Protein AF-A0A516WZD0-F1 (afdb_monomer_lite)

Secondary structure (DSSP, 8-state):
-----TTTHHHHHHHHHTTT----------TTS-HHHHHHHHHHHHHHHHHTTT--EEEEE--TTHHHHHHHHHHHH-SS-SSEEEEE-TTSGGGGHHHHHHH-

Radius of gyration: 14.76 Å; chains: 1; bounding box: 39×26×35 Å

Foldseek 3Di:
DPPPPPVCVVVLVVLLVVVVDDDDDQDDDCPPHDPVVRVLVSLLVVLLVVQVPQEAEAEDADDPCVVVSVVSNCVNQNPDRSYHYDHDHVVDSVVSPVVVVVVD

Structure (mmCIF, N/CA/C/O backbone):
data_AF-A0A516WZD0-F1
#
_entry.id   AF-A0A516WZD0-F1
#
loop_
_atom_site.group_PDB
_atom_site.id
_atom_site.type_symbol
_atom_site.label_atom_id
_atom_site.label_alt_id
_atom_site.label_comp_id
_atom_site.label_asym_id
_atom_site.label_entity_id
_atom_site.label_seq_id
_atom_site.pdbx_PDB_ins_code
_atom_site.Cartn_x
_atom_site.Cartn_y
_atom_site.Cartn_z
_atom_site.occupancy
_atom_site.B_iso_or_equiv
_atom_site.auth_seq_id
_atom_site.auth_comp_id
_atom_site.auth_asym_id
_atom_site.auth_atom_id
_atom_site.pdbx_PDB_model_num
ATOM 1 N N . MET A 1 1 ? 18.812 -0.049 4.906 1.00 38.78 1 MET A N 1
ATOM 2 C CA . MET A 1 1 ? 18.521 0.600 3.611 1.00 38.78 1 MET A CA 1
ATOM 3 C C . MET A 1 1 ? 19.710 0.435 2.674 1.00 38.78 1 MET A C 1
ATOM 5 O O . MET A 1 1 ? 20.574 1.297 2.597 1.00 38.78 1 MET A O 1
ATOM 9 N N . THR A 1 2 ? 19.807 -0.706 1.999 1.00 42.41 2 THR A N 1
ATOM 10 C CA . THR A 1 2 ? 20.693 -0.849 0.840 1.00 42.41 2 THR A CA 1
ATOM 11 C C . THR A 1 2 ? 20.000 -0.161 -0.321 1.00 42.41 2 THR A C 1
ATOM 13 O O . THR A 1 2 ? 18.945 -0.627 -0.746 1.00 42.41 2 THR A O 1
ATOM 16 N N . GLY A 1 3 ? 20.542 0.973 -0.771 1.00 45.06 3 GLY A N 1
ATOM 17 C CA . GLY A 1 3 ? 20.008 1.692 -1.921 1.00 45.06 3 GLY A CA 1
ATOM 18 C C . GLY A 1 3 ? 19.777 0.720 -3.068 1.00 45.06 3 GLY A C 1
ATOM 19 O O . GLY A 1 3 ? 20.666 -0.073 -3.389 1.00 45.06 3 GLY A O 1
ATOM 20 N N . VAL A 1 4 ? 18.572 0.755 -3.634 1.00 53.12 4 VAL A N 1
ATOM 21 C CA . VAL A 1 4 ? 18.236 0.080 -4.885 1.00 53.12 4 VAL A CA 1
ATOM 22 C C . VAL A 1 4 ? 19.328 0.478 -5.873 1.00 53.12 4 VAL A C 1
ATOM 24 O O . VAL A 1 4 ? 19.414 1.630 -6.296 1.00 53.12 4 VAL A O 1
ATOM 27 N N . GLY A 1 5 ? 20.284 -0.427 -6.099 1.00 54.44 5 GLY A N 1
ATOM 28 C CA . GLY A 1 5 ? 21.527 -0.078 -6.776 1.00 54.44 5 GLY A CA 1
ATOM 29 C C . GLY A 1 5 ? 21.196 0.522 -8.135 1.00 54.44 5 GLY A C 1
ATOM 30 O O . GLY A 1 5 ? 20.280 0.038 -8.792 1.00 54.44 5 GLY A O 1
ATOM 31 N N . LYS A 1 6 ? 21.942 1.542 -8.579 1.00 58.16 6 LYS A N 1
ATOM 32 C CA . LYS A 1 6 ? 21.740 2.288 -9.846 1.00 58.16 6 LYS A CA 1
ATOM 33 C C . LYS A 1 6 ? 21.416 1.430 -11.093 1.00 58.16 6 LYS A C 1
ATOM 35 O O . LYS A 1 6 ? 20.935 1.959 -12.084 1.00 58.16 6 LYS A O 1
ATOM 40 N N . LYS A 1 7 ? 21.666 0.115 -11.054 1.00 70.75 7 LYS A N 1
ATOM 41 C CA . LYS A 1 7 ? 21.309 -0.880 -12.078 1.00 70.75 7 LYS A CA 1
ATOM 42 C C . LYS A 1 7 ? 19.818 -1.267 -12.125 1.00 70.75 7 LYS A C 1
ATOM 44 O O . LYS A 1 7 ? 19.356 -1.683 -13.179 1.00 70.75 7 LYS A O 1
ATOM 49 N N . LEU A 1 8 ? 19.081 -1.172 -11.017 1.00 83.12 8 LEU A N 1
ATOM 50 C CA . LEU A 1 8 ? 17.667 -1.572 -10.916 1.00 83.12 8 LEU A CA 1
ATOM 51 C C . LEU A 1 8 ? 16.700 -0.447 -11.296 1.00 83.12 8 LEU A C 1
ATOM 53 O O . LEU A 1 8 ? 15.623 -0.736 -11.808 1.00 83.12 8 LEU A O 1
ATOM 57 N N . ALA A 1 9 ? 17.101 0.814 -11.118 1.00 87.25 9 ALA A N 1
ATOM 58 C CA . ALA A 1 9 ? 16.260 1.969 -11.430 1.00 87.25 9 ALA A CA 1
ATOM 59 C C . ALA A 1 9 ? 15.743 1.986 -12.886 1.00 87.25 9 ALA A C 1
ATOM 61 O O . ALA A 1 9 ? 14.539 2.155 -13.068 1.00 87.25 9 ALA A O 1
ATOM 62 N N . PRO A 1 10 ? 16.562 1.701 -13.926 1.00 91.00 10 PRO A N 1
ATOM 63 C CA . PRO A 1 10 ? 16.055 1.627 -15.299 1.00 91.00 10 PRO A CA 1
ATOM 64 C C . PRO A 1 10 ? 14.982 0.548 -15.496 1.00 91.00 10 PRO A C 1
ATOM 66 O O . PRO A 1 10 ? 14.018 0.765 -16.226 1.00 91.00 10 PRO A O 1
ATOM 69 N N . LYS A 1 11 ? 15.126 -0.607 -14.829 1.00 91.06 11 LYS A N 1
ATOM 70 C CA . LYS A 1 11 ? 14.136 -1.690 -14.883 1.00 91.06 11 LYS A CA 1
ATOM 71 C C . LYS A 1 11 ? 12.832 -1.274 -14.202 1.00 91.06 11 LYS A C 1
ATOM 73 O O . LYS A 1 11 ? 11.771 -1.497 -14.769 1.00 91.06 11 LYS A O 1
ATOM 78 N N . ILE A 1 12 ? 12.922 -0.661 -13.023 1.00 92.06 12 ILE A N 1
ATOM 79 C CA . ILE A 1 12 ? 11.762 -0.166 -12.271 1.00 92.06 12 ILE A CA 1
ATOM 80 C C . ILE A 1 12 ? 10.963 0.831 -13.111 1.00 92.06 12 ILE A C 1
ATOM 82 O O . ILE A 1 12 ? 9.770 0.630 -13.313 1.00 92.06 12 ILE A O 1
ATOM 86 N N . VAL A 1 13 ? 11.629 1.846 -13.672 1.00 91.50 13 VAL A N 1
ATOM 87 C CA . VAL A 1 13 ? 10.965 2.861 -14.504 1.00 91.50 13 VAL A CA 1
ATOM 88 C C . VAL A 1 13 ? 10.289 2.222 -15.717 1.00 91.50 13 VAL A C 1
ATOM 90 O O . VAL A 1 13 ? 9.134 2.529 -16.003 1.00 91.50 13 VAL A O 1
ATOM 93 N N . ALA A 1 14 ? 10.972 1.307 -16.413 1.00 92.31 14 ALA A N 1
ATOM 94 C CA . ALA A 1 14 ? 10.418 0.645 -17.592 1.00 92.31 14 ALA A CA 1
ATOM 95 C C . ALA A 1 14 ? 9.190 -0.223 -17.271 1.00 92.31 14 ALA A C 1
ATOM 97 O O . ALA A 1 14 ? 8.220 -0.212 -18.025 1.00 92.31 14 ALA A O 1
ATOM 98 N N . GLU A 1 15 ? 9.218 -0.970 -16.167 1.00 93.81 15 GLU A N 1
ATOM 99 C CA . GLU A 1 15 ? 8.103 -1.829 -15.761 1.00 93.81 15 GLU A CA 1
ATOM 100 C C . GLU A 1 15 ? 6.919 -1.012 -15.236 1.00 93.81 15 GLU A C 1
ATOM 102 O O . GLU A 1 15 ? 5.784 -1.297 -15.604 1.00 93.81 15 GLU A O 1
ATOM 107 N N . VAL A 1 16 ? 7.163 0.054 -14.467 1.00 93.06 16 VAL A N 1
ATOM 108 C CA . VAL A 1 16 ? 6.094 0.954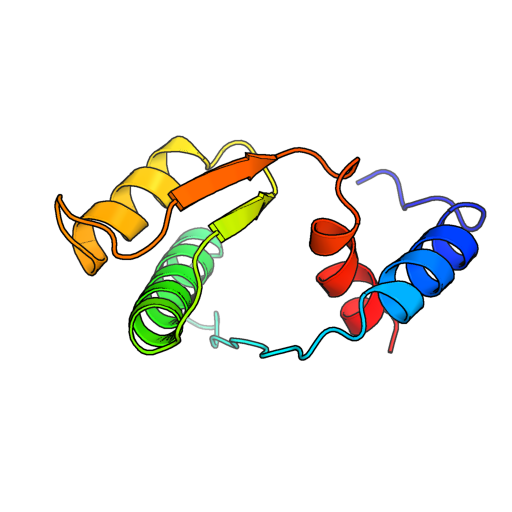 -14.009 1.00 93.06 16 VAL A CA 1
ATOM 109 C C . VAL A 1 16 ? 5.440 1.686 -15.183 1.00 93.06 16 VAL A C 1
ATOM 111 O O . VAL A 1 16 ? 4.217 1.791 -15.227 1.00 93.06 16 VAL A O 1
ATOM 114 N N . ALA A 1 17 ? 6.219 2.124 -16.177 1.00 91.50 17 ALA A N 1
ATOM 115 C CA . ALA A 1 17 ? 5.679 2.768 -17.376 1.00 91.50 17 ALA A CA 1
ATOM 116 C C . ALA A 1 17 ? 4.724 1.854 -18.171 1.00 91.50 17 ALA A C 1
ATOM 118 O O . ALA A 1 17 ? 3.790 2.347 -18.798 1.00 91.50 17 ALA A O 1
ATOM 119 N N . ARG A 1 18 ? 4.921 0.528 -18.122 1.00 94.31 18 ARG A N 1
ATOM 120 C CA . ARG A 1 18 ? 4.047 -0.464 -18.780 1.00 94.31 18 ARG A CA 1
ATOM 121 C C . ARG A 1 18 ? 2.721 -0.698 -18.058 1.00 94.31 18 ARG A C 1
ATOM 123 O O . ARG A 1 18 ? 1.824 -1.280 -18.654 1.00 94.31 18 ARG A O 1
ATOM 130 N N . LEU A 1 19 ? 2.598 -0.287 -16.795 1.00 92.00 19 LEU A N 1
ATOM 131 C CA . LEU A 1 19 ? 1.386 -0.506 -16.002 1.00 92.00 19 LEU A CA 1
ATOM 132 C C . LEU A 1 19 ? 0.234 0.431 -16.383 1.00 92.00 19 LEU A C 1
ATOM 134 O O . LEU A 1 19 ? -0.873 0.216 -15.901 1.00 92.00 19 LEU A O 1
ATOM 138 N N . GLU A 1 20 ? 0.494 1.485 -17.172 1.00 88.31 20 GLU A N 1
ATOM 139 C CA . GLU A 1 20 ? -0.483 2.548 -17.477 1.00 88.31 20 GLU A CA 1
ATOM 140 C C . GLU A 1 20 ? -1.204 3.055 -16.206 1.00 88.31 20 GLU A C 1
ATOM 142 O O . GLU A 1 20 ? -2.407 3.318 -16.180 1.00 88.31 20 GLU A O 1
ATOM 147 N N . ALA A 1 21 ? -0.452 3.144 -15.103 1.00 89.19 21 ALA A N 1
ATOM 148 C CA . ALA A 1 21 ? -1.007 3.354 -13.776 1.00 89.19 21 ALA A CA 1
ATOM 149 C C . ALA A 1 21 ? -1.392 4.819 -13.528 1.00 89.19 21 ALA A C 1
ATOM 151 O O . ALA A 1 21 ? -0.635 5.746 -13.814 1.00 89.19 21 ALA A O 1
ATOM 152 N N . ASN A 1 22 ? -2.537 5.017 -12.875 1.00 90.19 22 ASN A N 1
ATOM 153 C CA . ASN A 1 22 ? -2.895 6.294 -12.265 1.00 90.19 22 ASN A CA 1
ATOM 154 C C . ASN A 1 22 ? -2.462 6.282 -10.798 1.00 90.19 22 ASN A C 1
ATOM 156 O O . ASN A 1 22 ? -2.783 5.350 -10.064 1.00 90.19 22 ASN A O 1
ATOM 160 N N . SER A 1 23 ? -1.751 7.320 -10.362 1.00 90.56 23 SER A N 1
ATOM 161 C CA . SER A 1 23 ? -1.261 7.424 -8.984 1.00 90.56 23 SER A CA 1
ATOM 162 C C . SER A 1 23 ? -2.030 8.477 -8.193 1.00 90.56 23 SER A C 1
ATOM 164 O O . SER A 1 23 ? -2.314 9.562 -8.697 1.00 90.56 23 SER A O 1
ATOM 166 N N . ARG A 1 24 ? -2.334 8.166 -6.931 1.00 92.25 24 ARG A N 1
ATOM 167 C CA . ARG A 1 24 ? -2.851 9.113 -5.935 1.00 92.25 24 ARG A CA 1
ATOM 168 C C . ARG A 1 24 ? -1.917 9.094 -4.734 1.00 92.25 24 ARG A C 1
ATOM 170 O O . ARG A 1 24 ? -1.636 8.022 -4.204 1.00 92.25 24 ARG A O 1
ATOM 177 N N . ILE A 1 25 ? -1.434 10.264 -4.327 1.00 92.94 25 ILE A N 1
ATOM 178 C CA . ILE A 1 25 ? -0.497 10.405 -3.210 1.00 92.94 25 ILE A CA 1
ATOM 179 C C . ILE A 1 25 ? -1.262 10.941 -2.003 1.00 92.94 25 ILE A C 1
ATOM 181 O O . ILE A 1 25 ? -1.867 12.010 -2.068 1.00 92.94 25 ILE A O 1
ATOM 185 N N . TYR A 1 26 ? -1.209 10.201 -0.899 1.00 92.69 26 TYR A N 1
ATOM 186 C CA . TYR A 1 26 ? -1.780 10.607 0.380 1.00 92.69 26 TYR A CA 1
ATOM 187 C C . TYR A 1 26 ? -0.667 11.189 1.248 1.00 92.69 26 TYR A C 1
ATOM 189 O O . TYR A 1 26 ? 0.351 10.539 1.479 1.00 92.69 26 TYR A O 1
ATOM 197 N N . VAL A 1 27 ? -0.847 12.428 1.710 1.00 90.94 27 VAL A N 1
ATOM 198 C CA . VAL A 1 27 ? 0.172 13.165 2.469 1.00 90.94 27 VAL A CA 1
ATOM 199 C C . VAL A 1 27 ? -0.390 13.564 3.825 1.00 90.94 27 VAL A C 1
ATOM 201 O O . VAL A 1 27 ? -1.444 14.192 3.909 1.00 90.94 27 VAL A O 1
ATOM 204 N N . MET A 1 28 ? 0.353 13.257 4.887 1.00 88.81 28 MET A N 1
ATOM 205 C CA . MET A 1 28 ? 0.044 13.690 6.246 1.00 88.81 28 MET A CA 1
ATOM 206 C C . MET A 1 28 ? 1.188 14.524 6.823 1.00 88.81 28 MET A C 1
ATOM 208 O O . MET A 1 28 ? 2.363 14.195 6.674 1.00 88.81 28 MET A O 1
ATOM 212 N N . SER A 1 29 ? 0.849 15.599 7.540 1.00 86.12 29 SER A N 1
ATOM 213 C CA . SER A 1 29 ? 1.838 16.344 8.321 1.00 86.12 29 SER A CA 1
ATOM 214 C C . SER A 1 29 ? 2.188 15.585 9.603 1.00 86.12 29 SER A C 1
ATOM 216 O O . SER A 1 29 ? 1.350 15.442 10.492 1.00 86.12 29 SER A O 1
ATOM 218 N N . SER A 1 30 ? 3.442 15.150 9.732 1.00 83.50 30 SER A N 1
ATOM 219 C CA . SER A 1 30 ? 3.931 14.388 10.890 1.00 83.50 30 SER A CA 1
ATOM 220 C C . SER A 1 30 ? 4.411 15.249 12.067 1.00 83.50 30 SER A C 1
ATOM 222 O O . SER A 1 30 ? 4.922 14.725 13.048 1.00 83.50 30 SER A O 1
ATOM 224 N N . ARG A 1 31 ? 4.232 16.581 12.039 1.00 84.38 31 ARG A N 1
ATOM 225 C CA . ARG A 1 31 ? 4.811 17.500 13.050 1.00 84.38 31 ARG A CA 1
ATOM 226 C C . ARG A 1 31 ? 4.447 17.178 14.507 1.00 84.38 31 ARG A C 1
ATOM 228 O O . ARG A 1 31 ? 5.138 17.637 15.410 1.00 84.38 31 ARG A O 1
ATOM 235 N N . LYS A 1 32 ? 3.339 16.470 14.739 1.00 88.88 32 LYS A N 1
ATOM 236 C CA . LYS A 1 32 ? 2.823 16.130 16.077 1.00 88.88 32 LYS A CA 1
ATOM 237 C C . LYS A 1 32 ? 2.540 14.639 16.265 1.00 88.88 32 LYS A C 1
ATOM 239 O O . LYS A 1 32 ? 1.962 14.269 17.280 1.00 88.88 32 LYS A O 1
ATOM 244 N N . VAL A 1 33 ? 2.891 13.806 15.292 1.00 92.25 33 VAL A N 1
ATOM 245 C CA . VAL A 1 33 ? 2.600 12.371 15.317 1.00 92.25 33 VAL A CA 1
ATOM 246 C C . VAL A 1 33 ? 3.847 11.594 14.932 1.00 92.25 33 VAL A C 1
ATOM 248 O O . VAL A 1 33 ? 4.660 12.068 14.142 1.00 92.25 33 VAL A O 1
ATOM 251 N N . ASN A 1 34 ? 4.020 10.407 15.501 1.00 92.06 34 ASN A N 1
ATOM 252 C CA . ASN A 1 34 ? 5.113 9.538 15.081 1.00 92.06 34 ASN A CA 1
ATOM 253 C C . ASN A 1 34 ? 4.824 8.927 13.696 1.00 92.06 34 ASN A C 1
ATOM 255 O O . ASN A 1 34 ? 3.703 8.988 13.187 1.00 92.06 34 ASN A O 1
ATOM 259 N N . GLU A 1 35 ? 5.848 8.329 13.087 1.00 89.06 35 GLU A N 1
ATOM 260 C CA . GLU A 1 35 ? 5.752 7.694 11.766 1.00 89.06 35 GLU A CA 1
ATOM 261 C C . GLU A 1 35 ? 4.618 6.668 11.696 1.00 89.06 35 GLU A C 1
ATOM 263 O O . GLU A 1 35 ? 3.894 6.600 10.706 1.00 89.06 35 GLU A O 1
ATOM 268 N N . ARG A 1 36 ? 4.400 5.928 12.786 1.00 90.12 36 ARG A N 1
ATOM 269 C CA . ARG A 1 36 ? 3.377 4.895 12.834 1.00 90.12 36 ARG A CA 1
ATOM 270 C C . ARG A 1 36 ? 1.962 5.458 12.794 1.00 90.12 36 ARG A C 1
ATOM 272 O O . ARG A 1 36 ? 1.141 5.012 12.005 1.00 90.12 36 ARG A O 1
ATOM 279 N N . GLN A 1 37 ? 1.694 6.469 13.608 1.00 92.44 37 GLN A N 1
ATOM 280 C CA . GLN A 1 37 ? 0.429 7.198 13.588 1.00 92.44 37 GLN A CA 1
ATOM 281 C C . GLN A 1 37 ? 0.192 7.851 12.224 1.00 92.44 37 GLN A C 1
ATOM 283 O O . GLN A 1 37 ? -0.937 7.858 11.736 1.00 92.44 37 GLN A O 1
ATOM 288 N N . ALA A 1 38 ? 1.253 8.375 11.600 1.00 92.88 38 ALA A N 1
ATOM 289 C CA . ALA A 1 38 ? 1.162 8.939 10.263 1.00 92.88 38 ALA A CA 1
ATOM 290 C C . ALA A 1 38 ? 0.800 7.875 9.217 1.00 92.88 38 ALA A C 1
ATOM 292 O O . ALA A 1 38 ? -0.099 8.104 8.406 1.00 92.88 38 ALA A O 1
ATOM 293 N N . ARG A 1 39 ? 1.437 6.699 9.265 1.00 92.38 39 ARG A N 1
AT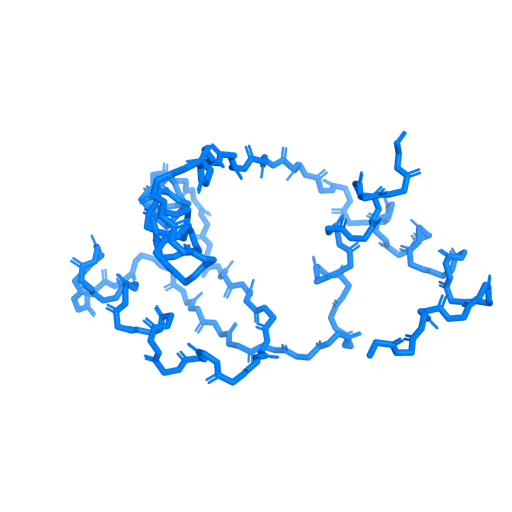OM 294 C CA . ARG A 1 39 ? 1.115 5.564 8.390 1.00 92.38 39 ARG A CA 1
ATOM 295 C C . ARG A 1 39 ? -0.325 5.104 8.580 1.00 92.38 39 ARG A C 1
ATOM 297 O O . ARG A 1 39 ? -1.049 5.044 7.594 1.00 92.38 39 ARG A O 1
ATOM 304 N N . ASP A 1 40 ? -0.748 4.847 9.817 1.00 94.75 40 ASP A N 1
ATOM 305 C CA . ASP A 1 40 ? -2.091 4.341 10.127 1.00 94.75 40 ASP A CA 1
ATOM 306 C C . ASP A 1 40 ? -3.173 5.297 9.598 1.00 94.75 40 ASP A C 1
ATOM 308 O O . ASP A 1 40 ? -4.102 4.873 8.915 1.00 94.75 40 ASP A O 1
ATOM 312 N N . ALA A 1 41 ? -3.019 6.605 9.831 1.00 94.12 41 ALA A N 1
ATOM 313 C CA . ALA A 1 41 ? -3.961 7.611 9.343 1.00 94.12 41 ALA A CA 1
ATOM 314 C C . ALA A 1 41 ? -3.971 7.726 7.808 1.00 94.12 41 ALA A C 1
ATOM 316 O O . ALA A 1 41 ? -5.031 7.905 7.203 1.00 94.12 41 ALA A O 1
ATOM 317 N N . THR A 1 42 ? -2.802 7.607 7.173 1.00 95.12 42 THR A N 1
ATOM 318 C CA . THR A 1 42 ? -2.668 7.667 5.710 1.00 95.12 42 THR A CA 1
ATOM 319 C C . THR A 1 42 ? -3.269 6.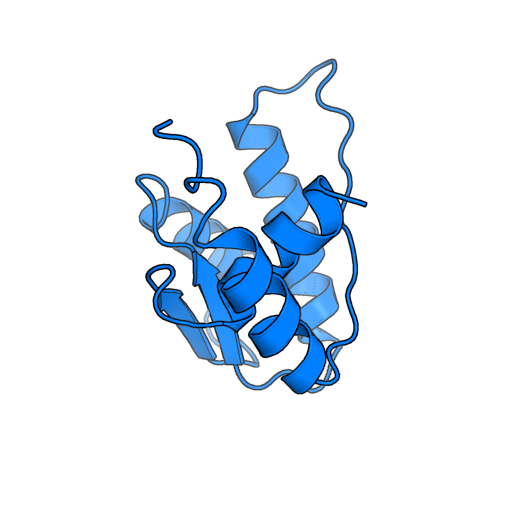420 5.054 1.00 95.12 42 THR A C 1
ATOM 321 O O . THR A 1 42 ? -4.011 6.542 4.081 1.00 95.12 42 THR A O 1
ATOM 324 N N . LEU A 1 43 ? -3.027 5.232 5.620 1.00 95.75 43 LEU A N 1
ATOM 325 C CA . LEU A 1 43 ? -3.624 3.974 5.175 1.00 95.75 43 LEU A CA 1
ATOM 326 C C . LEU A 1 43 ? -5.145 4.001 5.347 1.00 95.75 43 LEU A C 1
ATOM 328 O O . LEU A 1 43 ? -5.857 3.662 4.407 1.00 95.75 43 LEU A O 1
ATOM 332 N N . ALA A 1 44 ? -5.645 4.467 6.495 1.00 96.25 44 ALA A N 1
ATOM 333 C CA . ALA A 1 44 ? -7.075 4.616 6.754 1.00 96.25 44 ALA A CA 1
ATOM 334 C C . ALA A 1 44 ? -7.768 5.524 5.722 1.00 96.25 44 ALA A C 1
ATOM 336 O O . ALA A 1 44 ? -8.835 5.195 5.204 1.00 96.25 44 ALA A O 1
ATOM 337 N N . ALA A 1 45 ? -7.151 6.660 5.379 1.00 96.12 45 ALA A N 1
ATOM 338 C CA . ALA A 1 45 ? -7.658 7.529 4.319 1.00 96.12 45 ALA A CA 1
ATOM 339 C C . ALA A 1 45 ? -7.664 6.819 2.957 1.00 96.12 45 ALA A C 1
ATOM 341 O O . ALA A 1 45 ? -8.683 6.830 2.269 1.00 96.12 45 ALA A O 1
ATOM 342 N N . ALA A 1 46 ? -6.565 6.146 2.608 1.00 95.88 46 ALA A N 1
ATOM 343 C CA . ALA A 1 46 ? -6.449 5.439 1.342 1.00 95.88 46 ALA A CA 1
ATOM 344 C C . ALA A 1 46 ? -7.490 4.322 1.190 1.00 95.88 46 ALA A C 1
ATOM 346 O O . ALA A 1 46 ? -8.123 4.220 0.144 1.00 95.88 46 ALA A O 1
ATOM 347 N N . VAL A 1 47 ? -7.715 3.499 2.217 1.00 95.69 47 VAL A N 1
ATOM 348 C CA . VAL A 1 47 ? -8.637 2.354 2.116 1.00 95.69 47 VAL A CA 1
ATOM 349 C C . VAL A 1 47 ? -10.096 2.794 2.006 1.00 95.69 47 VAL A C 1
ATOM 351 O O . VAL A 1 47 ? -10.853 2.167 1.265 1.00 95.69 47 VAL A O 1
ATOM 354 N N . ARG A 1 48 ? -10.480 3.900 2.661 1.00 94.62 48 ARG A N 1
ATOM 355 C CA . ARG A 1 48 ? -11.813 4.505 2.503 1.00 94.62 48 ARG A CA 1
ATOM 356 C C . ARG A 1 48 ? -12.034 5.011 1.083 1.00 94.62 48 ARG A C 1
ATOM 358 O O . ARG A 1 48 ? -13.077 4.730 0.500 1.00 94.62 48 ARG A O 1
ATOM 365 N N . ASP A 1 49 ? -11.047 5.695 0.515 1.00 94.94 49 ASP A N 1
ATOM 366 C CA . ASP A 1 49 ? -11.114 6.187 -0.862 1.00 94.94 49 ASP A CA 1
ATOM 367 C C . ASP A 1 49 ? -11.171 5.027 -1.863 1.00 94.94 49 ASP A C 1
ATOM 369 O O . ASP A 1 49 ? -12.013 5.025 -2.761 1.00 94.94 49 ASP A O 1
ATOM 373 N N . LEU A 1 50 ? -10.329 4.003 -1.683 1.00 93.94 50 LEU A N 1
ATOM 374 C CA . LEU A 1 50 ? -10.319 2.805 -2.527 1.00 93.94 50 LEU A CA 1
ATOM 375 C C . LEU A 1 50 ? -11.649 2.047 -2.470 1.00 93.94 50 LEU A C 1
ATOM 377 O O . LEU A 1 50 ? -12.068 1.501 -3.485 1.00 93.94 50 LEU A O 1
ATOM 381 N N . ALA A 1 51 ? -12.336 2.038 -1.324 1.00 93.00 51 ALA A N 1
ATOM 382 C CA . ALA A 1 51 ? -13.651 1.414 -1.185 1.00 93.00 51 ALA A CA 1
ATOM 383 C C . ALA A 1 51 ? -14.752 2.134 -1.984 1.00 93.00 51 ALA A C 1
ATOM 385 O O . ALA A 1 51 ? -15.753 1.514 -2.335 1.00 93.00 51 ALA A O 1
ATOM 386 N N . GLN A 1 52 ? -14.568 3.421 -2.293 1.00 92.75 52 GLN A N 1
ATOM 387 C CA . GLN A 1 52 ? -15.454 4.176 -3.188 1.00 92.75 52 GLN A CA 1
ATOM 388 C C . GLN A 1 52 ? -15.085 4.001 -4.671 1.00 92.75 52 GLN A C 1
ATOM 390 O O . GLN A 1 52 ? -15.789 4.493 -5.553 1.00 92.75 52 GLN A O 1
ATOM 395 N N . MET A 1 53 ? -13.978 3.317 -4.964 1.00 90.50 53 MET A N 1
ATOM 396 C CA . MET A 1 53 ? -13.521 3.008 -6.315 1.00 90.50 53 MET A CA 1
ATOM 397 C C . MET A 1 53 ? -13.852 1.549 -6.648 1.00 90.50 53 MET A C 1
ATOM 399 O O . MET A 1 53 ? -13.929 0.699 -5.766 1.00 90.50 53 MET A O 1
ATOM 403 N N . SER A 1 54 ? -14.000 1.213 -7.932 1.00 87.56 54 SER A N 1
ATOM 404 C CA . SER A 1 54 ? -14.193 -0.177 -8.392 1.00 87.56 54 SER A CA 1
ATOM 405 C C . SER A 1 54 ? -12.899 -1.008 -8.321 1.00 87.56 54 SER A C 1
ATOM 407 O O . SER A 1 54 ? -12.559 -1.743 -9.247 1.00 87.56 54 SER A O 1
ATOM 409 N N . VAL A 1 55 ? -12.140 -0.853 -7.236 1.00 92.38 55 VAL A N 1
ATOM 410 C CA . VAL A 1 55 ? -10.917 -1.602 -6.955 1.00 92.38 55 VAL A CA 1
ATOM 411 C C . VAL A 1 55 ? -11.307 -3.017 -6.559 1.00 92.38 55 VAL A C 1
ATOM 413 O O . VAL A 1 55 ? -12.197 -3.224 -5.744 1.00 92.38 55 VAL A O 1
ATOM 416 N N . THR A 1 56 ? -10.627 -4.001 -7.136 1.00 93.00 56 THR A N 1
ATOM 417 C CA . THR A 1 56 ? -10.852 -5.423 -6.836 1.00 93.00 56 THR A CA 1
ATOM 418 C C . THR A 1 56 ? -9.738 -6.019 -5.981 1.00 93.00 56 THR A C 1
ATOM 420 O O . THR A 1 56 ? -9.980 -6.963 -5.227 1.00 93.00 56 THR A O 1
ATOM 423 N N . ASN A 1 57 ? -8.526 -5.461 -6.076 1.00 93.75 57 ASN A N 1
ATOM 424 C CA . ASN A 1 57 ? -7.332 -5.943 -5.394 1.00 93.75 57 ASN A CA 1
ATOM 425 C C . ASN A 1 57 ? -6.491 -4.770 -4.870 1.00 93.75 57 ASN A C 1
ATOM 427 O O . ASN A 1 57 ? -6.184 -3.845 -5.619 1.00 93.75 57 ASN A O 1
ATOM 431 N N . LEU A 1 58 ? -6.090 -4.848 -3.603 1.00 94.38 58 LEU A N 1
ATOM 432 C CA . LEU A 1 58 ? -5.142 -3.955 -2.945 1.00 94.38 58 LEU A CA 1
ATOM 433 C C . LEU A 1 58 ? -3.864 -4.734 -2.618 1.00 94.38 58 LEU A C 1
ATOM 435 O O . LEU A 1 58 ? -3.905 -5.736 -1.906 1.00 94.38 58 LEU A O 1
ATOM 439 N N . VAL A 1 59 ? -2.726 -4.256 -3.114 1.00 95.06 59 VAL A N 1
ATOM 440 C CA . VAL A 1 59 ? -1.407 -4.801 -2.775 1.00 95.06 59 VAL A CA 1
ATOM 441 C C . VAL A 1 59 ? -0.693 -3.806 -1.871 1.00 95.06 59 VAL A C 1
ATOM 443 O O . VAL A 1 59 ? -0.594 -2.628 -2.207 1.00 95.06 59 VAL A O 1
ATOM 446 N N . ILE A 1 60 ? -0.211 -4.285 -0.728 1.00 95.38 60 ILE A N 1
ATOM 447 C CA . ILE A 1 60 ? 0.561 -3.505 0.243 1.00 95.38 60 ILE A CA 1
ATOM 448 C C . ILE A 1 60 ? 1.951 -4.126 0.332 1.00 95.38 60 ILE A C 1
ATOM 450 O O . ILE A 1 60 ? 2.083 -5.349 0.360 1.00 95.38 60 ILE A O 1
ATOM 454 N N . GLU A 1 61 ? 2.999 -3.307 0.350 1.00 95.44 61 GLU A N 1
ATOM 455 C CA . GLU A 1 61 ? 4.347 -3.828 0.572 1.00 95.44 61 GLU A CA 1
ATOM 456 C C . GLU A 1 61 ? 4.457 -4.402 1.990 1.00 95.44 61 GLU A C 1
ATOM 458 O O . GLU A 1 61 ? 4.184 -3.709 2.970 1.00 95.44 61 GLU A O 1
ATOM 463 N N . SER A 1 62 ? 4.848 -5.673 2.075 1.00 95.12 62 SER A N 1
ATOM 464 C CA . SER A 1 62 ? 5.036 -6.397 3.330 1.00 95.12 62 SER A CA 1
ATOM 465 C C . SER A 1 62 ? 6.233 -5.853 4.107 1.00 95.12 62 SER A C 1
ATOM 467 O O . SER A 1 62 ? 7.356 -5.789 3.591 1.00 95.12 62 SER A O 1
ATOM 469 N N . CYS A 1 63 ? 6.008 -5.536 5.377 1.00 91.75 63 CYS A N 1
ATOM 470 C CA . CYS A 1 63 ? 7.022 -5.128 6.336 1.00 91.75 63 CYS A CA 1
ATOM 471 C C . CYS A 1 63 ? 6.743 -5.729 7.728 1.00 91.75 63 CYS A C 1
ATOM 473 O O . CYS A 1 63 ? 6.005 -6.698 7.888 1.00 91.75 63 CYS A O 1
ATOM 475 N N . ASP A 1 64 ? 7.375 -5.190 8.766 1.00 92.19 64 ASP A N 1
ATOM 476 C CA . ASP A 1 64 ? 7.160 -5.587 10.160 1.00 92.19 64 ASP A CA 1
ATOM 477 C C . ASP A 1 64 ? 5.831 -5.073 10.752 1.00 92.19 64 ASP A C 1
ATOM 479 O O . ASP A 1 64 ? 5.552 -5.320 11.923 1.00 92.19 64 ASP A O 1
ATOM 483 N N . GLN A 1 65 ? 4.999 -4.392 9.953 1.00 90.88 65 GLN A N 1
ATOM 484 C CA . GLN A 1 65 ? 3.743 -3.754 10.376 1.00 90.88 65 GLN A CA 1
ATOM 485 C C . GLN A 1 65 ? 2.485 -4.381 9.744 1.00 90.88 65 GLN A C 1
ATOM 487 O O . GLN A 1 65 ? 1.377 -3.882 9.951 1.00 90.88 65 GLN A O 1
ATOM 492 N N . ASP A 1 66 ? 2.622 -5.499 9.018 1.00 94.56 66 ASP A N 1
ATOM 493 C CA . ASP A 1 66 ? 1.526 -6.158 8.286 1.00 94.56 66 ASP A CA 1
ATOM 494 C C . ASP A 1 66 ? 0.321 -6.479 9.184 1.00 94.56 66 ASP A C 1
ATOM 496 O O . ASP A 1 66 ? -0.841 -6.335 8.792 1.00 94.56 66 ASP A O 1
ATOM 500 N N . HIS A 1 67 ? 0.592 -6.910 10.420 1.00 94.62 67 HIS A N 1
ATOM 501 C CA . HIS A 1 67 ? -0.450 -7.240 11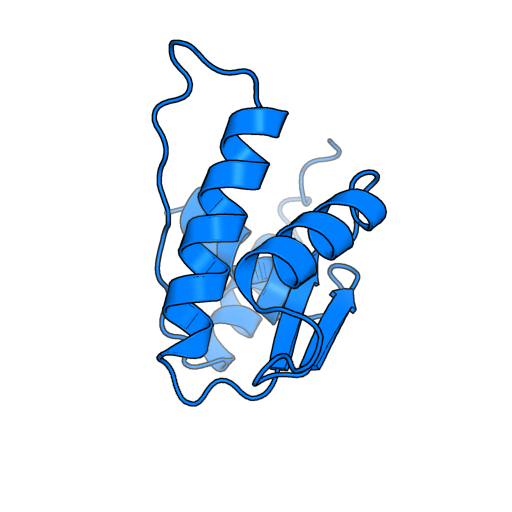.386 1.00 94.62 67 HIS A CA 1
ATOM 502 C C . HIS A 1 67 ? -1.333 -6.033 11.713 1.00 94.62 67 HIS A C 1
ATOM 504 O O . HIS A 1 67 ? -2.557 -6.165 11.807 1.00 94.62 67 HIS A O 1
ATOM 510 N N . GLU A 1 68 ? -0.748 -4.851 11.873 1.00 94.75 68 GLU A N 1
ATOM 511 C CA . GLU A 1 68 ? -1.548 -3.682 12.177 1.00 94.75 68 GLU A CA 1
ATOM 512 C C . GLU A 1 68 ? -2.165 -3.031 10.948 1.00 94.75 68 GLU A C 1
ATOM 514 O O . GLU A 1 68 ? -3.278 -2.526 11.076 1.00 94.75 68 GLU A O 1
ATOM 519 N N . ASP A 1 69 ? -1.532 -3.104 9.775 1.00 94.75 69 ASP A N 1
ATOM 520 C CA . ASP A 1 69 ? -2.187 -2.724 8.518 1.00 94.75 69 ASP A CA 1
ATOM 521 C C . ASP A 1 69 ? -3.512 -3.506 8.371 1.00 94.75 69 ASP A C 1
ATOM 523 O O . ASP A 1 69 ? -4.568 -2.929 8.109 1.00 94.75 69 ASP A O 1
ATOM 527 N N . ASN A 1 70 ? -3.496 -4.812 8.675 1.00 94.69 70 ASN A N 1
ATOM 528 C CA . ASN A 1 70 ? -4.693 -5.664 8.690 1.00 94.69 70 ASN A CA 1
ATOM 529 C C . ASN A 1 70 ? -5.736 -5.255 9.736 1.00 94.69 70 ASN A C 1
ATOM 531 O O . ASN A 1 70 ? -6.929 -5.523 9.566 1.00 94.69 70 ASN A O 1
ATOM 535 N N . ARG A 1 71 ? -5.301 -4.685 10.862 1.00 95.06 71 ARG A N 1
ATOM 536 C CA . ARG A 1 71 ? -6.211 -4.160 11.884 1.00 95.06 71 ARG A CA 1
ATOM 537 C C . ARG A 1 71 ? -6.882 -2.887 11.377 1.00 95.06 71 ARG A C 1
ATOM 539 O O . ARG A 1 71 ? -8.103 -2.842 11.368 1.00 95.06 71 ARG A O 1
ATOM 546 N N . ILE A 1 72 ? -6.107 -1.931 10.859 1.00 96.00 72 ILE A N 1
ATOM 547 C CA . ILE A 1 72 ? -6.624 -0.668 10.313 1.00 96.00 72 ILE A CA 1
ATOM 548 C C . ILE A 1 72 ? -7.625 -0.918 9.179 1.00 96.00 72 ILE A C 1
ATOM 550 O O . ILE A 1 72 ? -8.713 -0.357 9.194 1.00 96.00 72 ILE A O 1
ATOM 554 N N . ILE A 1 73 ? -7.312 -1.809 8.232 1.00 94.81 73 ILE A N 1
ATOM 555 C CA . ILE A 1 73 ? -8.226 -2.125 7.120 1.00 94.81 73 ILE A CA 1
ATOM 556 C C . ILE A 1 73 ? -9.561 -2.681 7.636 1.00 94.81 73 ILE A C 1
ATOM 558 O O . ILE A 1 73 ? -10.618 -2.297 7.137 1.00 94.81 73 ILE A O 1
ATOM 562 N N . ARG A 1 74 ? -9.531 -3.561 8.644 1.00 93.69 74 ARG A N 1
ATOM 563 C CA . ARG A 1 74 ? -10.753 -4.094 9.266 1.00 93.69 74 ARG A CA 1
ATOM 564 C C . ARG A 1 74 ? -11.526 -3.046 10.048 1.00 93.69 74 ARG A C 1
ATOM 566 O O . ARG A 1 74 ? -12.750 -3.056 9.978 1.00 93.69 74 ARG A O 1
ATOM 573 N N . ASP A 1 75 ? -10.840 -2.180 10.783 1.00 95.00 75 ASP A N 1
ATOM 574 C CA . ASP A 1 75 ? -11.482 -1.120 11.562 1.00 95.00 75 ASP A CA 1
ATOM 575 C C . ASP A 1 75 ? -12.209 -0.129 10.635 1.00 95.00 75 ASP A C 1
ATOM 577 O O . ASP A 1 75 ? -13.303 0.331 10.955 1.00 95.00 75 ASP A O 1
ATOM 581 N N . GLU A 1 76 ? -11.641 0.144 9.457 1.00 95.06 76 GLU A N 1
ATOM 582 C CA . GLU A 1 76 ? -12.189 1.096 8.485 1.00 95.06 76 GLU A CA 1
ATOM 583 C C . GLU A 1 76 ? -13.274 0.512 7.572 1.00 95.06 76 GLU A C 1
ATOM 585 O O . GLU A 1 76 ? -14.234 1.201 7.229 1.00 95.06 76 GLU A O 1
ATOM 590 N N . LEU A 1 77 ? -13.131 -0.746 7.144 1.00 92.50 77 LEU A N 1
ATOM 591 C CA . LEU A 1 77 ? -14.009 -1.359 6.137 1.00 92.50 77 LEU A CA 1
ATOM 592 C C . LEU A 1 77 ? -14.935 -2.444 6.705 1.00 92.50 77 LEU A C 1
ATOM 594 O O . LEU A 1 77 ? -15.818 -2.942 6.005 1.00 92.50 77 LEU A O 1
ATOM 598 N N . GLY A 1 78 ? -14.748 -2.827 7.967 1.00 89.50 78 GLY A N 1
ATOM 599 C CA . GLY A 1 78 ? -15.476 -3.918 8.602 1.00 89.50 78 GLY A CA 1
ATOM 600 C C . GLY A 1 78 ? -15.088 -5.303 8.072 1.00 89.50 78 GLY A C 1
ATOM 601 O O . GLY A 1 78 ? -14.054 -5.509 7.436 1.00 89.50 78 GLY A O 1
ATOM 602 N N . ALA A 1 79 ? -15.934 -6.296 8.362 1.00 80.94 79 ALA A N 1
ATOM 603 C CA . ALA A 1 79 ? -15.677 -7.699 8.017 1.00 80.94 79 ALA A CA 1
ATOM 604 C C . ALA A 1 79 ? -15.850 -8.020 6.519 1.00 80.94 79 ALA A C 1
ATOM 606 O O . ALA A 1 79 ? -15.324 -9.027 6.049 1.00 80.94 79 ALA A O 1
ATOM 607 N N . ALA A 1 80 ? -16.591 -7.192 5.779 1.00 79.62 80 ALA A N 1
ATOM 608 C CA . ALA A 1 80 ? -16.890 -7.393 4.365 1.00 79.62 80 ALA A CA 1
ATOM 609 C C . ALA A 1 80 ? -16.168 -6.338 3.520 1.00 79.62 80 ALA A C 1
ATOM 611 O O . ALA A 1 80 ? -16.777 -5.381 3.043 1.00 79.62 80 ALA A O 1
ATOM 612 N N . THR A 1 81 ? -14.855 -6.504 3.349 1.00 84.12 81 THR A N 1
ATOM 613 C CA . THR A 1 81 ? -14.068 -5.596 2.511 1.00 84.12 81 THR A CA 1
ATOM 614 C C . THR A 1 81 ? -14.505 -5.708 1.041 1.00 84.12 81 THR A C 1
ATOM 616 O O . THR A 1 81 ? -14.637 -6.822 0.528 1.00 84.12 81 THR A O 1
ATOM 619 N N . PRO A 1 82 ? -14.703 -4.585 0.323 1.00 91.44 82 PRO A N 1
ATOM 620 C CA . PRO A 1 82 ? -15.159 -4.595 -1.073 1.00 91.44 82 PRO A CA 1
ATOM 621 C C . PRO A 1 82 ? -14.094 -5.098 -2.061 1.00 91.44 82 PRO A C 1
ATOM 623 O O . PRO A 1 82 ? -14.404 -5.385 -3.215 1.00 91.44 82 PRO A O 1
ATOM 626 N N . PHE A 1 83 ? -12.847 -5.234 -1.610 1.00 93.12 83 PHE A N 1
ATOM 627 C CA . PHE A 1 83 ? -11.723 -5.759 -2.375 1.00 93.12 83 PHE A CA 1
ATOM 628 C C . PHE A 1 83 ? -10.938 -6.795 -1.572 1.00 93.12 83 PHE A C 1
ATOM 630 O O . PHE A 1 83 ? -10.980 -6.833 -0.337 1.00 93.12 83 PHE A O 1
ATOM 637 N N . ARG A 1 84 ? -10.175 -7.621 -2.292 1.00 93.19 84 ARG A N 1
ATOM 638 C CA . ARG A 1 84 ? -9.137 -8.473 -1.707 1.00 93.19 84 ARG A CA 1
ATOM 639 C C . ARG A 1 84 ? -7.922 -7.610 -1.391 1.00 93.19 84 ARG A C 1
ATOM 641 O O . ARG A 1 84 ? -7.517 -6.819 -2.234 1.00 93.19 84 ARG A O 1
ATOM 648 N N . TYR A 1 85 ? -7.313 -7.782 -0.226 1.00 93.38 85 TYR A N 1
ATOM 649 C CA . TYR A 1 85 ? -6.037 -7.143 0.087 1.00 93.38 85 TYR A CA 1
ATOM 650 C C . TYR A 1 85 ? -4.977 -8.193 0.428 1.00 93.38 85 TYR A C 1
ATOM 652 O O . TYR A 1 85 ? -5.291 -9.238 1.003 1.00 93.38 85 TYR A O 1
ATOM 660 N N . THR A 1 86 ? -3.733 -7.935 0.034 1.00 94.75 86 THR A N 1
ATOM 661 C CA . THR A 1 86 ? -2.591 -8.831 0.258 1.00 94.75 86 THR A CA 1
ATOM 662 C C . THR A 1 86 ? -1.322 -8.041 0.541 1.00 94.75 86 THR A C 1
ATOM 664 O O . THR A 1 86 ? -1.045 -7.055 -0.146 1.00 94.75 86 THR A O 1
ATOM 667 N N . HIS A 1 87 ? -0.520 -8.527 1.486 1.00 96.56 87 HIS A N 1
ATOM 668 C CA . HIS A 1 87 ? 0.862 -8.092 1.670 1.00 96.56 87 HIS A CA 1
ATOM 669 C C . HIS A 1 87 ? 1.784 -8.871 0.732 1.00 96.56 87 HIS A C 1
ATOM 671 O O . HIS A 1 87 ? 1.718 -10.099 0.679 1.00 96.56 87 HIS A O 1
ATOM 677 N N . ASP A 1 88 ? 2.622 -8.164 -0.021 1.00 96.00 88 ASP A N 1
ATOM 678 C CA . ASP A 1 88 ? 3.500 -8.749 -1.039 1.00 96.00 88 ASP A CA 1
ATOM 679 C C . ASP A 1 88 ? 4.911 -8.142 -0.977 1.00 96.00 88 ASP A C 1
ATOM 681 O O . ASP A 1 88 ? 5.163 -7.138 -0.310 1.00 96.00 88 ASP A O 1
ATOM 685 N N . ARG A 1 89 ? 5.866 -8.784 -1.644 1.00 92.38 89 ARG A N 1
ATOM 686 C CA . ARG A 1 89 ? 7.264 -8.353 -1.736 1.00 92.38 89 ARG A CA 1
ATOM 687 C C . ARG A 1 89 ? 7.505 -7.602 -3.052 1.00 92.38 89 ARG A C 1
ATOM 689 O O . ARG A 1 89 ? 6.767 -7.805 -4.018 1.00 92.38 89 ARG A O 1
ATOM 696 N N . PRO A 1 90 ? 8.584 -6.802 -3.161 1.00 86.69 90 PRO A N 1
ATOM 697 C CA . PRO A 1 90 ? 8.897 -5.999 -4.352 1.00 86.69 90 PRO A CA 1
ATOM 698 C C . PRO A 1 90 ? 9.368 -6.825 -5.574 1.00 86.69 90 PRO A C 1
ATOM 700 O O . PRO A 1 90 ? 10.179 -6.367 -6.376 1.00 86.69 90 PRO A O 1
ATOM 703 N N . SER A 1 91 ? 8.870 -8.054 -5.732 1.00 87.81 91 SER A N 1
ATOM 704 C CA . SER A 1 91 ? 8.777 -8.783 -7.0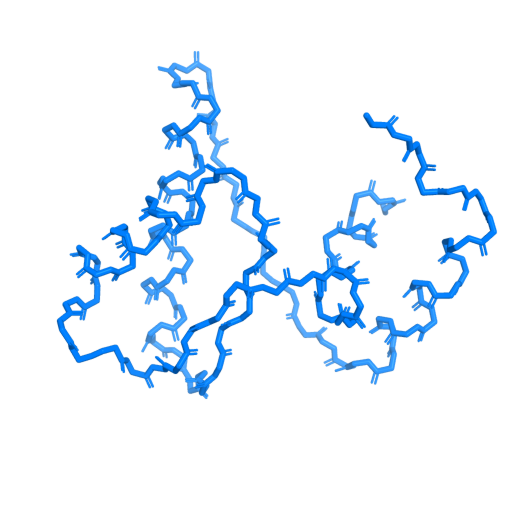02 1.00 87.81 91 SER A CA 1
ATOM 705 C C . SER A 1 91 ? 7.570 -8.351 -7.845 1.00 87.81 91 SER A C 1
ATOM 707 O O . SER A 1 91 ? 7.542 -8.628 -9.043 1.00 87.81 91 SER A O 1
ATOM 709 N N . ASN A 1 92 ? 6.590 -7.683 -7.233 1.00 88.75 92 ASN A N 1
ATOM 710 C CA . ASN A 1 92 ? 5.412 -7.123 -7.887 1.00 88.75 92 ASN A CA 1
ATOM 711 C C . ASN A 1 92 ? 5.677 -5.676 -8.331 1.00 88.75 92 ASN A C 1
ATOM 713 O O . ASN A 1 92 ? 5.995 -4.824 -7.502 1.00 88.75 92 ASN A O 1
ATOM 717 N N . SER A 1 93 ? 5.526 -5.383 -9.625 1.00 91.19 93 SER A N 1
ATOM 718 C CA . SER A 1 93 ? 5.839 -4.064 -10.190 1.00 91.19 93 SER A CA 1
ATOM 719 C C . SER A 1 93 ? 4.926 -2.940 -9.693 1.00 91.19 93 SER A C 1
ATOM 721 O O . SER A 1 93 ? 5.343 -1.783 -9.705 1.00 91.19 93 SER A O 1
ATOM 723 N N . LEU A 1 94 ? 3.725 -3.256 -9.188 1.00 91.31 94 LEU A N 1
ATOM 724 C CA . LEU A 1 94 ? 2.850 -2.271 -8.538 1.00 91.31 94 LEU A CA 1
ATOM 725 C C . LEU A 1 94 ? 3.524 -1.627 -7.319 1.00 91.31 94 LEU A C 1
ATOM 727 O O . LEU A 1 94 ? 3.314 -0.446 -7.050 1.00 91.31 94 LEU A O 1
ATOM 731 N N . LEU A 1 95 ? 4.366 -2.384 -6.609 1.00 94.25 95 LEU A N 1
ATOM 732 C CA . LEU A 1 95 ? 5.072 -1.907 -5.421 1.00 94.25 95 LEU A CA 1
ATOM 733 C C . LEU A 1 95 ? 6.273 -1.011 -5.749 1.00 94.25 95 LEU A C 1
ATOM 735 O O . LEU A 1 95 ? 6.844 -0.432 -4.837 1.00 94.25 95 LEU A O 1
ATOM 739 N N . TRP A 1 96 ? 6.630 -0.845 -7.026 1.00 94.50 96 TRP A N 1
ATOM 740 C CA . TRP A 1 96 ? 7.691 0.078 -7.446 1.00 94.50 96 TRP A CA 1
ATOM 741 C C . TRP A 1 96 ? 7.176 1.468 -7.838 1.00 94.50 96 TRP A C 1
ATOM 743 O O . TRP A 1 96 ? 7.967 2.370 -8.113 1.00 94.50 96 TRP A O 1
ATOM 753 N N . ILE A 1 97 ? 5.854 1.672 -7.880 1.00 93.38 97 ILE A N 1
ATOM 754 C CA . ILE A 1 97 ? 5.258 2.984 -8.172 1.00 93.38 97 ILE A CA 1
ATOM 755 C C . ILE A 1 97 ? 5.756 4.064 -7.186 1.00 93.38 97 ILE A C 1
ATOM 757 O O . ILE A 1 97 ? 6.120 5.147 -7.653 1.00 93.38 97 ILE A O 1
ATOM 761 N N . PRO A 1 98 ? 5.838 3.813 -5.859 1.00 91.50 98 PRO A N 1
ATOM 762 C CA . PRO A 1 98 ? 6.373 4.795 -4.916 1.00 91.50 98 PRO A CA 1
ATOM 763 C C . PRO A 1 98 ? 7.823 5.202 -5.207 1.00 91.50 98 PRO A C 1
ATOM 765 O O . PRO A 1 98 ? 8.142 6.382 -5.080 1.00 91.50 98 PRO A O 1
ATOM 768 N N . ASP A 1 99 ? 8.683 4.272 -5.645 1.00 91.56 99 ASP A N 1
ATOM 769 C CA . ASP A 1 99 ? 10.077 4.577 -6.000 1.00 91.56 99 ASP A CA 1
ATOM 770 C C . ASP A 1 99 ? 10.160 5.571 -7.164 1.00 91.56 99 ASP A C 1
ATOM 772 O O . ASP A 1 99 ? 10.953 6.511 -7.125 1.00 91.56 99 ASP A O 1
ATOM 776 N N . VAL A 1 100 ? 9.311 5.399 -8.184 1.00 91.38 100 VAL A N 1
ATOM 777 C CA . VAL A 1 100 ? 9.260 6.306 -9.341 1.00 91.38 100 VAL A CA 1
ATOM 778 C C . VAL A 1 100 ? 8.854 7.718 -8.918 1.00 91.38 100 VAL A C 1
ATOM 780 O O . VAL A 1 100 ? 9.468 8.680 -9.374 1.00 91.38 100 VAL A O 1
ATOM 783 N N . HIS A 1 101 ? 7.877 7.856 -8.015 1.00 90.62 101 HIS A N 1
ATOM 784 C CA . HIS A 1 101 ? 7.492 9.167 -7.474 1.00 90.62 101 HIS A CA 1
ATOM 785 C C . HIS A 1 101 ? 8.571 9.781 -6.585 1.00 90.62 101 HIS A C 1
ATOM 787 O O . HIS A 1 101 ? 8.737 10.993 -6.594 1.00 90.62 101 HIS A O 1
ATOM 793 N N . ALA A 1 102 ? 9.317 8.971 -5.833 1.00 88.81 102 ALA A N 1
ATOM 794 C CA . ALA A 1 102 ? 10.395 9.461 -4.97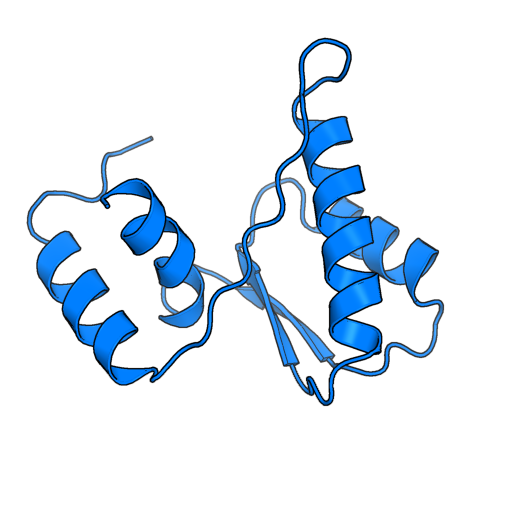5 1.00 88.81 102 ALA A CA 1
ATOM 795 C C . ALA A 1 102 ? 11.622 9.970 -5.760 1.00 88.81 102 ALA A C 1
ATOM 797 O O . ALA A 1 102 ? 12.452 10.681 -5.192 1.00 88.81 102 ALA A O 1
ATOM 798 N N . TRP A 1 103 ? 11.770 9.589 -7.036 1.00 89.62 103 TRP A N 1
ATOM 799 C CA . TRP A 1 103 ? 12.860 10.036 -7.916 1.00 89.62 103 TRP A CA 1
ATOM 800 C C . TRP A 1 103 ? 12.505 11.223 -8.821 1.00 89.62 103 TRP A C 1
ATOM 802 O O . TRP A 1 103 ? 13.418 11.767 -9.447 1.00 89.62 103 TRP A O 1
ATOM 812 N N . ALA A 1 104 ? 11.222 11.577 -8.932 1.00 78.56 104 ALA A N 1
ATOM 813 C CA . ALA A 1 104 ? 10.727 12.680 -9.759 1.00 78.56 104 ALA A CA 1
ATOM 814 C C . ALA A 1 104 ? 10.870 14.037 -9.050 1.00 78.56 104 ALA A C 1
ATOM 816 O O . ALA A 1 104 ? 11.181 15.022 -9.759 1.00 78.56 104 ALA A O 1
#

Sequence (104 aa):
MTGVGKKLAPKIVAEVARLEANSRIYVMSSRKVNERQARDATLAAAVRDLAQMSVTNLVIESCDQDHEDNRIIRDELGAATPFRYTHDRPSNSLLWIPDVHAWA

pLDDT: mean 89.1, std 10.93, range [38.78, 96.56]